Protein AF-W1DST6-F1 (afdb_monomer)

Secondary structure (DSSP, 8-state):
-----S-----HHHHHS---------SSS-------HHHHHHHHTT-

Radius of gyration: 12.48 Å; Cα contacts (8 Å, |Δi|>4): 7; chains: 1; bounding box: 24×21×33 Å

Foldseek 3Di:
DDDDDDDDDPCPVCLVPVPVPDDDDDPDDDDDDDDDSVRVCVVPVVD

Solvent-accessible surface area (backbone atoms only — not comparable to full-atom values): 3612 Å² total; per-residue (Å²): 141,87,87,80,92,64,96,74,91,78,61,66,65,44,72,79,48,80,71,80,85,73,86,87,79,81,92,60,97,77,87,83,91,83,78,55,68,71,61,48,47,66,73,58,69,82,115

Organism: NCBI:txid1432552

Structure (mmCIF, N/CA/C/O backbone):
data_AF-W1DST6-F1
#
_entry.id   AF-W1DST6-F1
#
loop_
_atom_site.group_PDB
_atom_site.id
_atom_site.type_symbol
_atom_site.label_atom_id
_atom_site.label_alt_id
_atom_site.label_comp_id
_atom_site.label_asym_id
_atom_site.label_entity_id
_atom_site.label_seq_id
_atom_site.pdbx_PDB_ins_code
_atom_site.Cartn_x
_atom_site.Cartn_y
_atom_site.Cartn_z
_atom_site.occupancy
_atom_site.B_iso_or_equiv
_atom_site.auth_seq_id
_atom_site.auth_comp_id
_atom_site.auth_asym_id
_atom_site.auth_atom_id
_atom_site.pdbx_PDB_model_num
ATOM 1 N N . MET A 1 1 ? 8.780 16.274 -5.941 1.00 75.69 1 MET A N 1
ATOM 2 C CA . MET A 1 1 ? 8.726 14.860 -6.365 1.00 75.69 1 MET A CA 1
ATOM 3 C C . MET A 1 1 ? 9.912 14.160 -5.728 1.00 75.69 1 MET A C 1
ATOM 5 O O . MET A 1 1 ? 11.009 14.689 -5.846 1.00 75.69 1 MET A O 1
ATOM 9 N N . VAL A 1 2 ? 9.691 13.070 -4.993 1.00 86.25 2 VAL A N 1
ATOM 10 C CA . VAL A 1 2 ? 10.749 12.296 -4.320 1.00 86.25 2 VAL A CA 1
ATOM 11 C C . VAL A 1 2 ? 10.675 10.869 -4.849 1.00 86.25 2 VAL A C 1
ATOM 13 O O . VAL A 1 2 ? 9.586 10.303 -4.899 1.00 86.25 2 VAL A O 1
ATOM 16 N N . THR A 1 3 ? 11.816 10.312 -5.250 1.00 88.69 3 THR A N 1
ATOM 17 C CA . THR A 1 3 ? 11.940 8.922 -5.703 1.00 88.69 3 THR A CA 1
ATOM 18 C C . THR A 1 3 ? 12.745 8.153 -4.666 1.00 88.69 3 THR A C 1
ATOM 20 O O . THR A 1 3 ? 13.813 8.604 -4.257 1.00 88.69 3 THR A O 1
ATOM 23 N N . VAL A 1 4 ? 12.227 7.005 -4.240 1.00 87.19 4 VAL A N 1
ATOM 24 C CA . VAL A 1 4 ? 12.849 6.119 -3.251 1.00 87.19 4 VAL A CA 1
ATOM 25 C C . VAL A 1 4 ? 13.029 4.736 -3.868 1.00 87.19 4 VAL A C 1
ATOM 27 O O . VAL A 1 4 ? 12.173 4.286 -4.627 1.00 87.19 4 VAL A O 1
ATOM 30 N N . TYR A 1 5 ? 14.148 4.081 -3.562 1.00 85.44 5 TYR A N 1
ATOM 31 C CA . TYR A 1 5 ? 14.469 2.730 -4.049 1.00 85.44 5 TYR A CA 1
ATOM 32 C C . TYR A 1 5 ? 14.504 1.684 -2.929 1.00 85.44 5 TYR A C 1
ATOM 34 O O . TYR A 1 5 ? 14.632 0.493 -3.190 1.00 85.44 5 TYR A O 1
ATOM 42 N N . GLU A 1 6 ? 14.375 2.131 -1.684 1.00 89.62 6 GLU A N 1
ATOM 43 C CA . GLU A 1 6 ? 14.283 1.288 -0.498 1.00 89.62 6 GLU A CA 1
ATOM 44 C C . GLU A 1 6 ? 12.815 1.151 -0.070 1.00 89.62 6 GLU A C 1
ATOM 46 O O . GLU A 1 6 ? 11.990 1.994 -0.451 1.00 89.62 6 GLU A O 1
ATOM 51 N N . PRO A 1 7 ? 12.465 0.121 0.725 1.00 89.50 7 PRO A N 1
ATOM 52 C CA 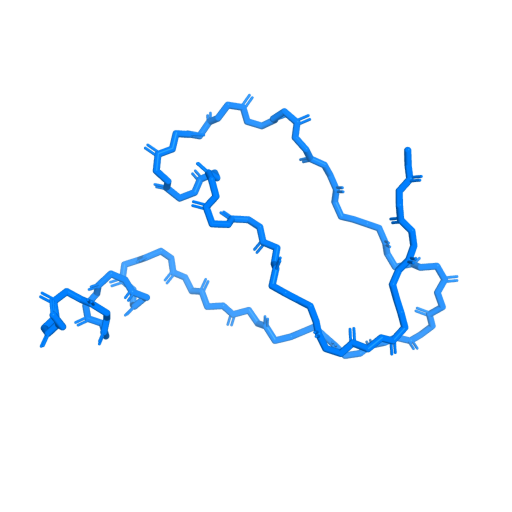. PRO A 1 7 ? 11.126 -0.012 1.285 1.00 89.50 7 PRO A CA 1
ATOM 53 C C . PRO A 1 7 ? 10.687 1.283 1.971 1.00 89.50 7 PRO A C 1
ATOM 55 O O . PRO A 1 7 ? 11.346 1.776 2.887 1.00 89.50 7 PRO A O 1
ATOM 58 N N . HIS A 1 8 ? 9.567 1.840 1.518 1.00 90.25 8 HIS A N 1
ATOM 59 C CA . HIS A 1 8 ? 9.068 3.117 2.004 1.00 90.25 8 HIS A CA 1
ATOM 60 C C . HIS A 1 8 ? 7.567 3.051 2.250 1.00 90.25 8 HIS A C 1
ATOM 62 O O . HIS A 1 8 ? 6.815 2.485 1.456 1.00 90.25 8 HIS A O 1
ATOM 68 N N . LEU A 1 9 ? 7.134 3.653 3.354 1.00 90.62 9 LEU A N 1
ATOM 69 C CA . LEU A 1 9 ? 5.729 3.716 3.719 1.00 90.62 9 LEU A CA 1
ATOM 70 C C . LEU A 1 9 ? 5.080 4.943 3.073 1.00 90.62 9 LEU A C 1
ATOM 72 O O . LEU A 1 9 ? 5.584 6.057 3.188 1.00 90.62 9 LEU A O 1
ATOM 76 N N . PHE A 1 10 ? 3.940 4.746 2.417 1.00 91.62 10 PHE A N 1
ATOM 77 C CA . PHE A 1 10 ? 3.176 5.808 1.765 1.00 91.62 10 PHE A CA 1
ATOM 78 C C . PHE A 1 10 ? 1.711 5.765 2.215 1.00 91.62 10 PHE A C 1
ATOM 80 O O . PHE A 1 10 ? 1.163 4.692 2.445 1.00 91.62 10 PHE A O 1
ATOM 87 N N . GLY A 1 11 ? 1.062 6.930 2.313 1.00 89.50 11 GLY A N 1
ATOM 88 C CA . GLY A 1 11 ? -0.387 7.026 2.545 1.00 89.50 11 GLY A CA 1
ATOM 89 C C . GLY A 1 11 ? -0.845 7.108 4.007 1.00 89.50 11 GLY A C 1
ATOM 90 O O . GLY A 1 11 ? -2.040 7.243 4.240 1.00 89.50 11 GLY A O 1
ATOM 91 N N . VAL A 1 12 ? 0.060 7.113 4.995 1.00 88.00 12 VAL A N 1
ATOM 92 C CA . VAL A 1 12 ? -0.312 7.208 6.428 1.00 88.00 12 VAL A CA 1
ATOM 93 C C . VAL A 1 12 ? -1.059 8.504 6.747 1.00 88.00 12 VAL A C 1
ATOM 95 O O . VAL A 1 12 ? -2.065 8.490 7.448 1.00 88.00 12 VAL A O 1
ATOM 98 N N . ALA A 1 13 ? -0.607 9.635 6.198 1.00 85.38 13 ALA A N 1
ATOM 99 C CA . ALA A 1 13 ? -1.291 10.912 6.397 1.00 85.38 13 ALA A CA 1
ATOM 100 C C . ALA A 1 13 ? -2.710 10.904 5.802 1.00 85.38 13 ALA A C 1
ATOM 102 O O . ALA A 1 13 ? -3.617 11.477 6.393 1.00 85.38 13 ALA A O 1
ATOM 103 N N . GLU A 1 14 ? -2.917 10.206 4.682 1.00 85.75 14 GLU A N 1
ATOM 104 C CA . GLU A 1 14 ? -4.233 10.071 4.040 1.00 85.75 14 GLU A CA 1
ATOM 105 C C . GLU A 1 14 ? -5.178 9.151 4.824 1.00 85.75 14 GLU A C 1
ATOM 107 O O . GLU A 1 14 ? -6.393 9.319 4.742 1.00 85.75 14 GLU A O 1
ATOM 112 N N . MET A 1 15 ? -4.641 8.217 5.620 1.00 82.69 15 MET A N 1
ATOM 113 C CA . MET A 1 15 ? -5.440 7.442 6.577 1.00 82.69 15 MET A CA 1
ATOM 114 C C . MET A 1 15 ? -6.011 8.330 7.689 1.00 82.69 15 MET A C 1
ATOM 116 O O . MET A 1 15 ? -7.142 8.121 8.110 1.00 82.69 15 MET A O 1
ATOM 120 N N . LEU A 1 16 ? -5.249 9.328 8.149 1.00 83.00 16 LEU A N 1
ATOM 121 C CA . LEU A 1 16 ? -5.686 10.261 9.195 1.00 83.00 16 LEU A CA 1
ATOM 122 C C . LEU A 1 16 ? -6.556 11.396 8.638 1.00 83.00 16 LEU A C 1
ATOM 124 O O . LEU A 1 16 ? -7.520 11.816 9.275 1.00 83.00 16 LEU A O 1
ATOM 128 N N . GLN A 1 17 ? -6.211 11.905 7.455 1.00 86.19 17 GLN A N 1
ATOM 129 C CA . GLN A 1 17 ? -6.898 13.007 6.796 1.00 86.19 17 GLN A CA 1
ATOM 130 C C . GLN A 1 17 ? -6.958 12.758 5.278 1.00 86.19 17 GLN A C 1
ATOM 132 O O . GLN A 1 17 ? -5.972 13.021 4.585 1.00 86.19 17 GLN A O 1
ATOM 137 N N . PRO A 1 18 ? -8.110 12.320 4.734 1.00 83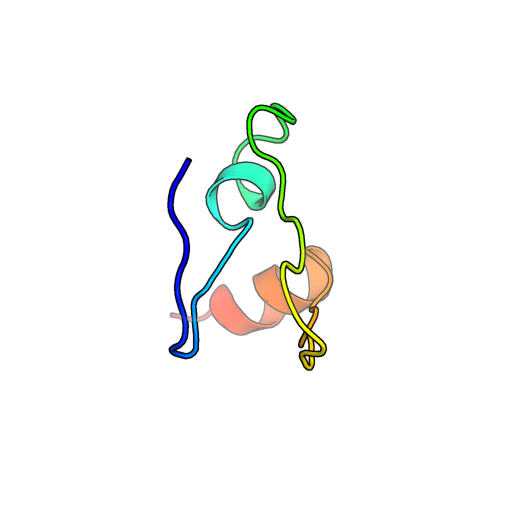.06 18 PRO A N 1
ATOM 138 C CA . PRO A 1 18 ? -8.254 11.924 3.331 1.00 83.06 18 PRO A CA 1
ATOM 139 C C . PRO A 1 18 ? -8.354 13.144 2.397 1.00 83.06 18 PRO A C 1
ATOM 141 O O . PRO A 1 18 ? -9.392 13.431 1.798 1.00 83.06 18 PRO A O 1
ATOM 144 N N . SER A 1 19 ? -7.261 13.893 2.299 1.00 89.12 19 SER A N 1
ATOM 145 C CA . SER A 1 19 ? -7.115 15.124 1.518 1.00 89.12 19 SER A CA 1
ATOM 146 C C . SER A 1 19 ? -6.813 14.885 0.036 1.00 89.12 19 SER A C 1
ATOM 148 O O . SER A 1 19 ? -6.965 15.804 -0.769 1.00 89.12 19 SER A O 1
ATOM 150 N N . ARG A 1 20 ? -6.394 13.664 -0.332 1.00 84.81 20 ARG A N 1
ATOM 151 C CA . ARG A 1 20 ? -5.932 13.287 -1.681 1.00 84.81 20 ARG A CA 1
ATOM 152 C C . ARG A 1 20 ? -4.857 14.237 -2.218 1.00 84.81 20 ARG A C 1
ATOM 154 O O . ARG A 1 20 ? -4.824 14.542 -3.409 1.00 84.81 20 ARG A O 1
ATOM 161 N N . SER A 1 21 ? -3.992 14.727 -1.335 1.00 87.12 21 SER A N 1
ATOM 162 C CA . SER A 1 21 ? -2.990 15.750 -1.658 1.00 87.12 21 SER A CA 1
ATOM 163 C C . SER A 1 21 ? -1.691 15.163 -2.216 1.00 87.12 21 SER A C 1
ATOM 165 O O . SER A 1 21 ? -0.879 15.890 -2.788 1.00 87.12 21 SER A O 1
ATOM 167 N N . HIS A 1 22 ? -1.510 13.843 -2.109 1.00 87.81 22 HIS A N 1
ATOM 168 C CA . HIS A 1 22 ? -0.312 13.130 -2.546 1.00 87.81 22 HIS A CA 1
ATOM 169 C C . HIS A 1 22 ? -0.651 12.004 -3.531 1.00 87.81 22 HIS A C 1
ATOM 171 O O . HIS A 1 22 ? -1.720 11.400 -3.466 1.00 87.81 22 HIS A O 1
ATOM 177 N N . SER A 1 23 ? 0.288 11.689 -4.429 1.00 90.25 23 SER A N 1
ATOM 178 C CA . SER A 1 23 ? 0.175 10.573 -5.377 1.00 90.25 23 SER A CA 1
ATOM 179 C C . SER A 1 23 ? 1.416 9.683 -5.330 1.00 90.25 23 SER A C 1
ATOM 181 O O . SER A 1 23 ? 2.526 10.165 -5.096 1.00 90.25 23 SER A O 1
ATOM 183 N N . LEU A 1 24 ? 1.210 8.383 -5.549 1.00 91.69 24 LEU A N 1
ATOM 184 C CA . LEU A 1 24 ? 2.264 7.383 -5.692 1.00 91.69 24 LEU A CA 1
ATOM 185 C C . LEU A 1 24 ? 2.301 6.916 -7.147 1.00 91.69 24 LEU A C 1
ATOM 187 O O . LEU A 1 24 ? 1.269 6.545 -7.707 1.00 91.69 24 LEU A O 1
ATOM 191 N N . ARG A 1 25 ? 3.491 6.911 -7.748 1.00 92.62 25 ARG A N 1
ATOM 192 C CA . ARG A 1 25 ? 3.730 6.408 -9.102 1.00 92.62 25 ARG A CA 1
ATOM 193 C C . ARG A 1 25 ? 4.934 5.475 -9.089 1.00 92.62 25 ARG A C 1
ATOM 195 O O . ARG A 1 25 ? 5.985 5.847 -8.578 1.00 92.62 25 ARG A O 1
ATOM 202 N N . ALA A 1 26 ? 4.784 4.289 -9.670 1.00 92.75 26 ALA A N 1
ATOM 203 C CA . ALA A 1 26 ? 5.909 3.396 -9.917 1.00 92.75 26 ALA A CA 1
ATOM 204 C C . ALA A 1 26 ? 6.707 3.895 -11.135 1.00 92.75 26 ALA A C 1
ATOM 206 O O . ALA A 1 26 ? 6.153 4.040 -12.224 1.00 92.75 26 ALA A O 1
ATOM 207 N N . GLU A 1 27 ? 7.995 4.182 -10.941 1.00 92.56 27 GLU A N 1
ATOM 208 C CA . GLU A 1 27 ? 8.922 4.577 -12.019 1.00 92.56 27 GLU A CA 1
ATOM 209 C C . GLU A 1 27 ? 9.488 3.366 -12.773 1.00 92.56 27 GLU A C 1
ATOM 211 O O . GLU A 1 27 ? 9.809 3.443 -13.956 1.00 92.56 27 GLU A O 1
ATOM 216 N N . VAL A 1 28 ? 9.602 2.237 -12.075 1.00 91.25 28 VAL A N 1
ATOM 217 C CA . VAL A 1 28 ? 10.104 0.954 -12.573 1.00 91.25 28 VAL A CA 1
ATOM 218 C C . VAL A 1 28 ? 9.204 -0.165 -12.054 1.00 91.25 28 VAL A C 1
ATOM 220 O O . VAL A 1 28 ? 8.377 0.066 -11.170 1.00 91.25 28 VAL A O 1
ATOM 223 N N . SER A 1 29 ? 9.367 -1.381 -12.578 1.00 93.94 29 SER A N 1
ATOM 224 C CA . SER A 1 29 ? 8.678 -2.553 -12.030 1.00 93.94 29 SER A CA 1
ATOM 225 C C . SER A 1 29 ? 9.014 -2.710 -10.547 1.00 93.94 29 SER A C 1
ATOM 227 O O . SER A 1 29 ? 10.186 -2.813 -10.185 1.00 93.94 29 SER A O 1
ATOM 229 N N . CYS A 1 30 ? 7.992 -2.736 -9.699 1.00 92.50 30 CYS A N 1
ATOM 230 C CA . CYS A 1 30 ? 8.128 -2.906 -8.260 1.00 92.50 30 CYS A CA 1
ATOM 231 C C . CYS A 1 30 ? 6.965 -3.727 -7.701 1.00 92.50 30 CYS A C 1
ATOM 233 O O . CYS A 1 30 ? 5.941 -3.921 -8.358 1.00 92.50 30 CYS A O 1
ATOM 235 N N . GLU A 1 31 ? 7.137 -4.199 -6.472 1.00 93.56 31 GLU A N 1
ATOM 236 C CA . GLU A 1 31 ? 6.083 -4.843 -5.702 1.00 93.56 31 GLU A CA 1
ATOM 237 C C . GLU A 1 31 ? 5.501 -3.841 -4.701 1.00 93.56 31 GLU A C 1
ATOM 239 O O . GLU A 1 31 ? 6.237 -3.166 -3.980 1.00 93.56 31 GLU A O 1
ATOM 244 N N . LEU A 1 32 ? 4.172 -3.730 -4.669 1.00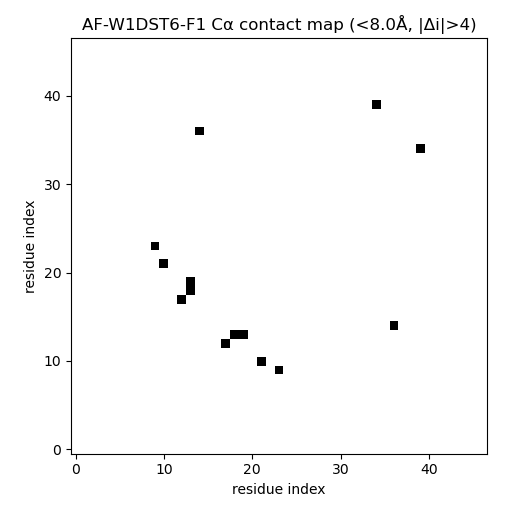 93.19 32 LEU A N 1
ATOM 245 C CA . LEU A 1 32 ? 3.453 -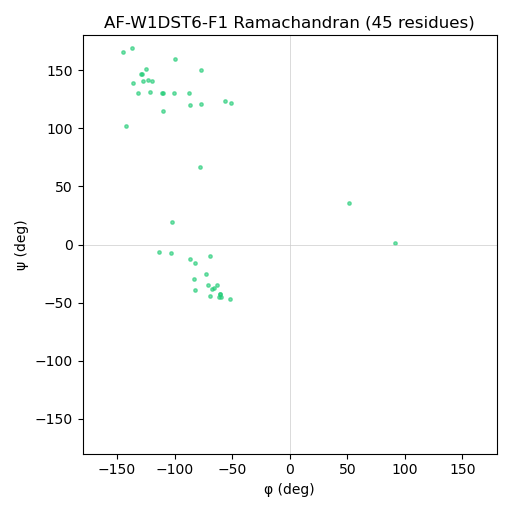2.868 -3.736 1.00 93.19 32 LEU A CA 1
ATOM 246 C C . LEU A 1 32 ? 2.700 -3.727 -2.724 1.00 93.19 32 LEU A C 1
ATOM 248 O O . LEU A 1 32 ? 1.737 -4.410 -3.071 1.00 93.19 32 LEU A O 1
ATOM 252 N N . LEU A 1 33 ? 3.104 -3.631 -1.459 1.00 93.31 33 LEU A N 1
ATOM 253 C CA . LEU A 1 33 ? 2.354 -4.195 -0.343 1.00 93.31 33 LEU A CA 1
ATOM 254 C C . LEU A 1 33 ? 1.316 -3.168 0.120 1.00 93.31 33 LEU A C 1
ATOM 256 O O . LEU A 1 33 ? 1.663 -2.049 0.498 1.00 93.31 33 LEU A O 1
ATOM 260 N N . ARG A 1 34 ? 0.034 -3.541 0.068 1.00 92.75 34 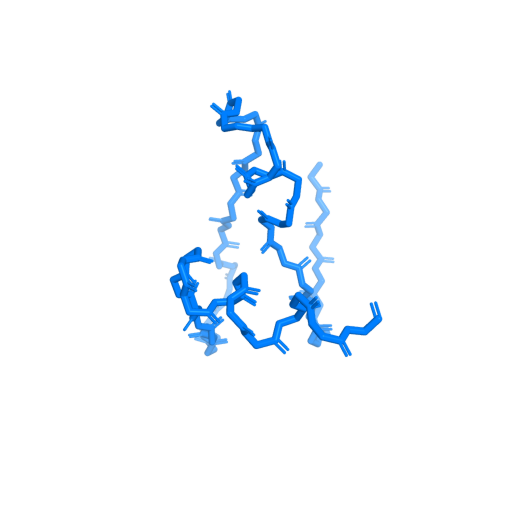ARG A N 1
ATOM 261 C CA . ARG A 1 34 ? -1.091 -2.679 0.448 1.00 92.75 34 ARG A CA 1
ATOM 262 C C . ARG A 1 34 ? -1.870 -3.304 1.595 1.00 92.75 34 ARG A C 1
ATOM 264 O O . ARG A 1 34 ? -2.116 -4.506 1.598 1.00 92.75 34 ARG A O 1
ATOM 271 N N . ILE A 1 35 ? -2.304 -2.459 2.518 1.00 92.31 35 ILE A N 1
ATOM 272 C CA . ILE A 1 35 ? -3.216 -2.807 3.602 1.00 92.31 35 ILE A CA 1
ATOM 273 C C . ILE A 1 35 ? -4.389 -1.826 3.595 1.00 92.31 35 ILE A C 1
ATOM 275 O O . ILE A 1 35 ? -4.204 -0.640 3.319 1.00 92.31 35 ILE A O 1
ATOM 279 N N . ASP A 1 36 ? -5.597 -2.326 3.846 1.00 90.12 36 ASP A N 1
ATOM 280 C CA . ASP A 1 36 ? -6.782 -1.477 3.963 1.00 90.12 36 ASP A CA 1
ATOM 281 C C . ASP A 1 36 ? -6.810 -0.762 5.321 1.00 90.12 36 ASP A C 1
ATOM 283 O O . ASP A 1 36 ? -6.321 -1.283 6.327 1.00 90.12 36 ASP A O 1
ATOM 287 N N . HIS A 1 37 ? -7.407 0.433 5.348 1.00 86.81 37 HIS A N 1
ATOM 288 C CA . HIS A 1 37 ? -7.455 1.306 6.524 1.00 86.81 37 HIS A CA 1
ATOM 289 C C . HIS A 1 37 ? -7.969 0.592 7.782 1.00 86.81 37 HIS A C 1
ATOM 291 O O . HIS A 1 37 ? -7.358 0.703 8.844 1.00 86.81 37 HIS A O 1
ATOM 297 N N . ASP A 1 38 ? -9.070 -0.150 7.661 1.00 89.38 38 ASP A N 1
ATOM 298 C CA . ASP A 1 38 ? -9.731 -0.775 8.809 1.00 89.38 38 ASP A CA 1
ATOM 299 C C . ASP A 1 38 ? -8.865 -1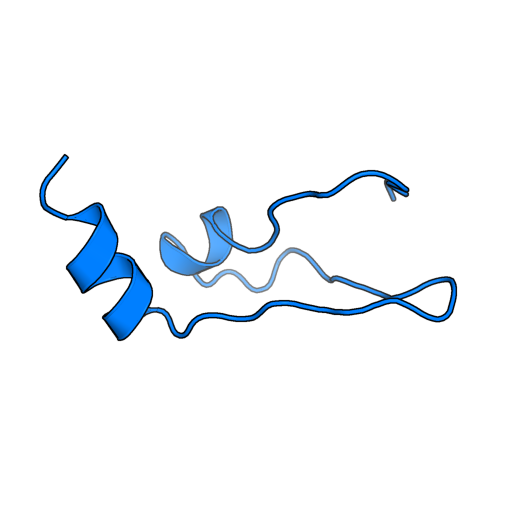.885 9.414 1.00 89.38 38 ASP A C 1
ATOM 301 O O . ASP A 1 38 ? -8.746 -1.994 10.635 1.00 89.38 38 ASP A O 1
ATOM 305 N N . LEU A 1 39 ? -8.186 -2.656 8.557 1.00 91.19 39 LEU A N 1
ATOM 306 C CA . LEU A 1 39 ? -7.258 -3.696 8.992 1.00 91.19 39 LEU A CA 1
ATOM 307 C C . LEU A 1 39 ? -6.006 -3.090 9.634 1.00 91.19 39 LEU A C 1
ATOM 309 O O . LEU A 1 39 ? -5.582 -3.541 10.695 1.00 91.19 39 LEU A O 1
ATOM 313 N N . ALA A 1 40 ? -5.434 -2.048 9.027 1.00 89.62 40 ALA A N 1
ATOM 314 C CA . ALA A 1 40 ? -4.286 -1.346 9.591 1.00 89.62 40 ALA A CA 1
ATOM 315 C C . ALA A 1 40 ? -4.625 -0.725 10.955 1.00 89.62 40 ALA A C 1
ATOM 317 O O . ALA A 1 40 ? -3.875 -0.893 11.913 1.00 89.62 40 ALA A O 1
ATOM 318 N N . SER A 1 41 ? -5.783 -0.073 11.072 1.00 87.56 41 SER A N 1
ATOM 319 C CA . SER A 1 41 ? -6.246 0.520 12.330 1.00 87.56 41 SER A CA 1
ATOM 320 C C . SER A 1 41 ? -6.395 -0.539 13.418 1.00 87.56 41 SER A C 1
ATOM 322 O O . SER A 1 41 ? -5.893 -0.351 14.520 1.00 87.56 41 SER A O 1
ATOM 324 N N . ALA A 1 42 ? -7.001 -1.689 13.109 1.00 90.75 42 ALA A N 1
ATOM 325 C CA . ALA A 1 42 ? -7.118 -2.784 14.068 1.00 90.75 42 ALA A CA 1
ATOM 326 C C . ALA A 1 42 ? -5.745 -3.310 14.529 1.00 90.75 42 ALA A C 1
ATOM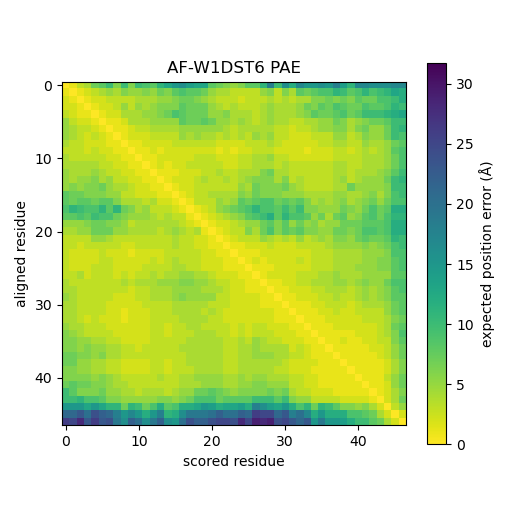 328 O O . ALA A 1 42 ? -5.550 -3.512 15.724 1.00 90.75 42 ALA A O 1
ATOM 329 N N . LEU A 1 43 ? -4.786 -3.474 13.611 1.00 89.69 43 LEU A N 1
ATOM 330 C CA . LEU A 1 43 ? -3.446 -3.989 13.923 1.00 89.69 43 LEU A CA 1
ATOM 331 C C . LEU A 1 43 ? -2.577 -3.009 14.725 1.00 89.69 43 LEU A C 1
ATOM 333 O O . LEU A 1 43 ? -1.780 -3.449 15.549 1.00 89.69 43 LEU A O 1
ATOM 337 N N . PHE A 1 44 ? -2.707 -1.701 14.482 1.00 80.62 44 PHE A N 1
ATOM 338 C CA . PHE A 1 44 ? -1.840 -0.680 15.086 1.00 80.62 44 PHE A CA 1
ATOM 339 C C . PHE A 1 44 ? -2.489 0.091 16.249 1.00 80.62 44 PHE A C 1
ATOM 341 O O . PHE A 1 44 ? -1.798 0.837 16.933 1.0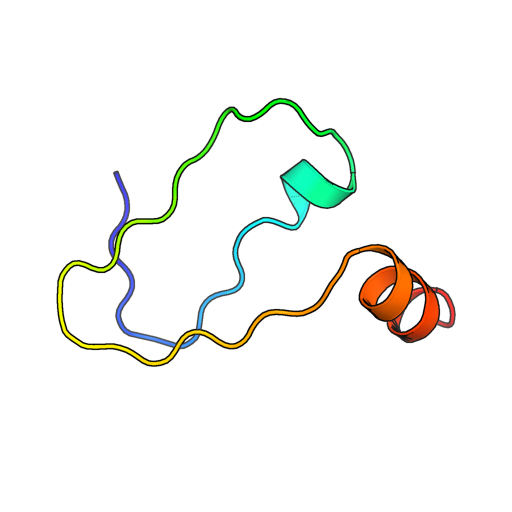0 80.62 44 PHE A O 1
ATOM 348 N N . SER A 1 45 ? -3.787 -0.104 16.516 1.00 68.62 45 SER A N 1
ATOM 349 C CA . SER A 1 45 ? -4.512 0.520 17.643 1.00 68.62 45 SER A CA 1
ATOM 350 C C . SER A 1 45 ? -4.124 0.012 19.040 1.00 68.62 45 SER A C 1
ATOM 352 O O . SER A 1 45 ? -4.553 0.595 20.032 1.00 68.62 45 SER A O 1
ATOM 354 N N . SER A 1 46 ? -3.334 -1.062 19.137 1.00 56.03 46 SER A N 1
ATOM 355 C CA . SER A 1 46 ? -2.909 -1.679 20.402 1.00 56.03 46 SER A CA 1
ATOM 356 C C . SER A 1 46 ? -1.469 -1.339 20.819 1.00 56.03 46 SER A C 1
ATOM 358 O O . SER A 1 46 ? -0.883 -2.093 21.597 1.00 56.03 46 SER A O 1
ATOM 360 N N . ALA A 1 47 ? -0.884 -0.266 20.274 1.00 49.69 47 ALA A N 1
ATOM 361 C CA . ALA A 1 47 ? 0.454 0.229 20.615 1.00 49.69 47 ALA A CA 1
ATOM 362 C C . ALA A 1 47 ? 0.397 1.454 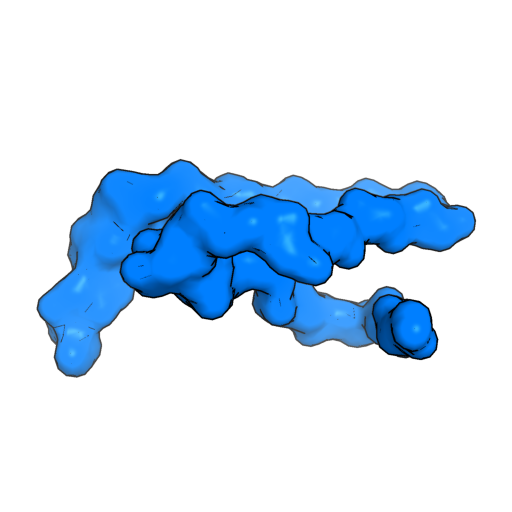21.538 1.00 49.69 47 ALA A C 1
ATOM 364 O O . ALA A 1 47 ? -0.458 2.336 21.295 1.00 49.69 47 ALA A O 1
#

Sequence (47 aa):
MVTVYEPHLFGVAEMLQPSRSHSLRAEVSCELLRIDHDLASALFSSA

Mean predicted aligned error: 4.82 Å

pLDDT: mean 86.81, std 8.58, range [49.69, 93.94]